Protein AF-A0A0N8KGE3-F1 (afdb_monomer)

Secondary structure (DSSP, 8-state):
---PPPPP----HHHHHHHHHHHHHHHHSTTTS--TTS-HHHHHHHHHHHHHHHHS-S-PPTTHHHHHHHHHHHTTPPPPPHHHHHHHHHHHHH-GGGGTTSTT--HHHHHHHHHHH--

Radius of gyration: 15.39 Å; Cα contacts (8 Å, |Δi|>4): 150; chains: 1; bounding box: 36×30×54 Å

Solvent-accessible surface area (backbone atoms only — not comparable to full-atom values): 6738 Å² total; per-residue (Å²): 133,86,84,70,78,81,74,84,79,84,76,59,62,70,38,33,52,53,13,42,52,50,46,51,59,27,47,71,38,76,80,25,35,50,49,50,92,46,58,30,66,42,42,43,51,29,39,52,51,30,39,26,71,75,67,75,43,89,83,69,47,62,46,34,67,58,33,51,35,50,50,16,50,75,52,66,13,61,53,52,52,70,69,55,46,54,48,48,54,51,42,49,61,78,45,26,71,78,51,66,83,44,75,77,57,61,59,67,60,32,53,49,47,48,60,65,64,73,111

pLDDT: mean 91.12, std 10.96, range [48.97, 98.38]

Mean predicted aligned error: 5.34 Å

Sequence (119 aa):
MTDLPRLPRHTFHASQAAADALVAEVVEDARFAPLPDLKPANNAVRLIVGMWYVSGTMAFPRGWVMAVMLACRAAGARHPSATCLRWYRSKLRDSPAYFAGMRGLDRELLAQIEQDVSV

Nearest PDB structures (foldseek):
  5b41-assembly1_A  TM=2.402E-01  e=2.819E+00  Rattus norvegicus
  3a2h-assembly1_A  TM=1.966E-01  e=2.680E+00  Rattus norvegicus
  3az1-assembly1_A  TM=2.409E-01  e=7.397E+00  Homo sapiens

Structure (mmCIF, N/CA/C/O backbone):
data_AF-A0A0N8KGE3-F1
#
_entry.id   AF-A0A0N8KGE3-F1
#
loop_
_atom_site.group_PDB
_atom_site.id
_atom_site.type_symbol
_atom_site.label_atom_id
_atom_site.label_alt_id
_atom_site.label_comp_id
_ato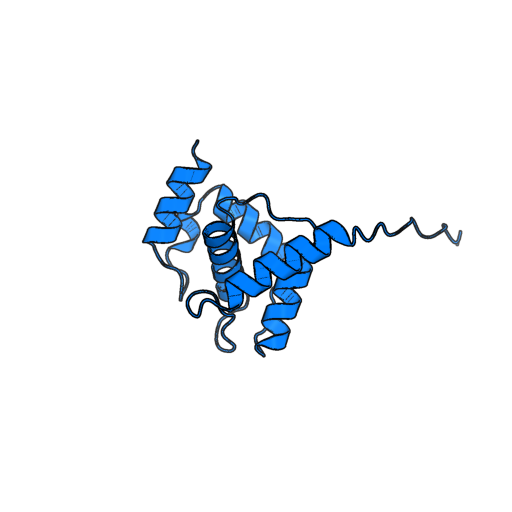m_site.label_asym_id
_atom_site.label_entity_id
_atom_site.label_seq_id
_atom_site.pdbx_PDB_ins_code
_atom_site.Cartn_x
_atom_site.Cartn_y
_atom_site.Cartn_z
_atom_site.occupancy
_atom_site.B_iso_or_equiv
_atom_site.auth_seq_id
_atom_site.auth_comp_id
_atom_site.auth_asym_id
_atom_site.auth_atom_id
_atom_site.pdbx_PDB_model_num
ATOM 1 N N . MET A 1 1 ? -3.003 18.739 -39.808 1.00 48.97 1 MET A N 1
ATOM 2 C CA . MET A 1 1 ? -2.701 18.113 -38.504 1.00 48.97 1 MET A CA 1
ATOM 3 C C . MET A 1 1 ? -1.869 16.882 -38.779 1.00 48.97 1 MET A C 1
ATOM 5 O O . MET A 1 1 ? -2.376 15.954 -39.389 1.00 48.97 1 MET A O 1
ATOM 9 N N . THR A 1 2 ? -0.582 16.931 -38.455 1.00 56.97 2 THR A N 1
ATOM 10 C CA . THR A 1 2 ? 0.362 15.840 -38.709 1.00 56.97 2 THR A CA 1
ATOM 11 C C . THR A 1 2 ? 0.060 14.704 -37.738 1.00 56.97 2 THR A C 1
ATOM 13 O O . THR A 1 2 ? 0.148 14.892 -36.526 1.00 56.97 2 THR A O 1
ATOM 16 N N . ASP A 1 3 ? -0.356 13.560 -38.273 1.00 68.75 3 ASP A N 1
ATOM 17 C CA . ASP A 1 3 ? -0.646 12.350 -37.509 1.00 68.75 3 ASP A CA 1
ATOM 18 C C . ASP A 1 3 ? 0.690 11.755 -37.048 1.00 68.75 3 ASP A C 1
ATOM 20 O O . ASP A 1 3 ? 1.387 11.063 -37.792 1.00 68.75 3 ASP A O 1
ATOM 24 N N . LEU A 1 4 ? 1.136 12.163 -35.858 1.00 69.19 4 LEU A N 1
ATOM 25 C CA . LEU A 1 4 ? 2.385 11.671 -35.294 1.00 69.19 4 LEU A CA 1
ATOM 26 C C . LEU A 1 4 ? 2.221 10.179 -34.971 1.00 69.19 4 LEU A C 1
ATOM 28 O O . LEU A 1 4 ? 1.257 9.808 -34.292 1.00 69.19 4 LEU A O 1
ATOM 32 N N . PRO A 1 5 ? 3.160 9.317 -35.402 1.00 72.00 5 PRO A N 1
ATOM 33 C CA . PRO A 1 5 ? 3.088 7.897 -35.101 1.00 72.00 5 PRO A CA 1
ATOM 34 C C . PRO A 1 5 ? 3.051 7.695 -33.583 1.00 72.00 5 PRO A C 1
ATOM 36 O O . PRO A 1 5 ? 3.856 8.260 -32.837 1.00 72.00 5 PRO A O 1
ATOM 39 N N . ARG A 1 6 ? 2.086 6.895 -33.113 1.00 65.88 6 ARG A N 1
ATOM 40 C CA . ARG A 1 6 ? 1.953 6.577 -31.687 1.00 65.88 6 ARG A CA 1
ATOM 41 C C . ARG A 1 6 ? 3.243 5.930 -31.194 1.00 65.88 6 ARG A C 1
ATOM 43 O O . ARG A 1 6 ? 3.665 4.906 -31.725 1.00 65.88 6 ARG A O 1
ATOM 50 N N . LEU A 1 7 ? 3.832 6.513 -30.151 1.00 66.62 7 LEU A N 1
ATOM 51 C CA . LEU A 1 7 ? 5.013 5.948 -29.508 1.00 66.62 7 LEU A CA 1
ATOM 52 C C . LEU A 1 7 ? 4.725 4.511 -29.032 1.00 66.62 7 LEU A C 1
ATOM 54 O O . LEU A 1 7 ? 3.625 4.251 -28.522 1.00 66.62 7 LEU A O 1
ATOM 58 N N . PRO A 1 8 ? 5.696 3.588 -29.152 1.00 63.84 8 PRO A N 1
ATOM 59 C CA . PRO A 1 8 ? 5.556 2.229 -28.650 1.00 63.84 8 PRO A CA 1
ATOM 60 C C . PRO A 1 8 ? 5.161 2.232 -27.170 1.00 63.84 8 PRO A C 1
ATOM 62 O O . PRO A 1 8 ? 5.842 2.806 -26.316 1.00 63.84 8 PRO A O 1
ATOM 65 N N . ARG A 1 9 ? 4.050 1.571 -26.837 1.00 60.47 9 ARG A N 1
ATOM 66 C CA . ARG A 1 9 ? 3.699 1.294 -25.442 1.00 60.47 9 ARG A CA 1
ATOM 67 C C . ARG A 1 9 ? 4.461 0.053 -25.003 1.00 60.47 9 ARG A C 1
ATOM 69 O O . ARG A 1 9 ? 4.022 -1.059 -25.259 1.00 60.47 9 ARG A O 1
ATOM 76 N N . HIS A 1 10 ? 5.586 0.238 -24.320 1.00 60.78 10 HIS A N 1
ATOM 77 C CA . HIS A 1 10 ? 6.254 -0.877 -23.654 1.00 60.78 10 HIS A CA 1
ATOM 78 C C . HIS A 1 10 ? 5.395 -1.370 -22.476 1.00 60.78 10 HIS A C 1
ATOM 80 O O . HIS A 1 10 ? 5.395 -0.775 -21.391 1.00 60.78 10 HIS A O 1
ATOM 86 N N . THR A 1 11 ? 4.642 -2.448 -22.698 1.00 59.56 11 THR A N 1
ATOM 87 C CA . THR A 1 11 ? 4.024 -3.262 -21.648 1.00 59.56 11 THR A CA 1
ATOM 88 C C . THR A 1 11 ? 5.057 -4.270 -21.159 1.00 59.56 11 THR A C 1
ATOM 90 O O . THR A 1 11 ? 5.323 -5.283 -21.796 1.00 59.56 11 THR A O 1
ATOM 93 N N . PHE A 1 12 ? 5.699 -3.975 -20.030 1.00 72.75 12 PHE A N 1
ATOM 94 C CA . PHE A 1 12 ? 6.643 -4.898 -19.404 1.00 72.75 12 PHE A CA 1
ATOM 95 C C . PHE A 1 12 ? 5.855 -5.974 -18.646 1.00 72.75 12 PHE A C 1
ATOM 97 O O . PHE A 1 12 ? 5.554 -5.816 -17.467 1.00 72.75 12 PHE A O 1
ATOM 104 N N . HIS A 1 13 ? 5.485 -7.053 -19.341 1.00 77.12 13 HIS A N 1
ATOM 105 C CA . HIS A 1 13 ? 4.652 -8.130 -18.788 1.00 77.12 13 HIS A CA 1
ATOM 106 C C . HIS A 1 13 ? 5.220 -8.718 -17.488 1.00 77.12 13 HIS A C 1
ATOM 108 O O . HIS A 1 13 ? 4.475 -8.917 -16.534 1.00 77.12 13 HIS A O 1
ATOM 114 N N . ALA A 1 14 ? 6.542 -8.905 -17.411 1.00 79.81 14 ALA A N 1
ATOM 115 C CA . ALA A 1 14 ? 7.199 -9.421 -16.211 1.00 79.81 14 ALA A CA 1
ATOM 116 C C . ALA A 1 14 ? 7.048 -8.487 -14.995 1.00 79.81 14 ALA A C 1
ATOM 118 O O . ALA A 1 14 ? 6.759 -8.949 -13.894 1.00 79.81 14 ALA A O 1
ATOM 119 N N . SER A 1 15 ? 7.187 -7.166 -15.179 1.00 88.31 15 SER A N 1
ATOM 120 C CA . SER A 1 15 ? 7.034 -6.225 -14.062 1.00 88.31 15 SER A CA 1
ATOM 121 C C . SER A 1 15 ? 5.580 -6.109 -13.609 1.00 88.31 15 SER A C 1
ATOM 123 O O . SER A 1 15 ? 5.329 -5.902 -12.425 1.00 88.31 15 SER A O 1
ATOM 125 N N . GLN A 1 16 ? 4.628 -6.264 -14.537 1.00 92.12 16 GLN A N 1
ATOM 126 C CA . GLN A 1 16 ? 3.208 -6.291 -14.203 1.00 92.12 16 GLN A CA 1
ATOM 127 C C . GLN A 1 16 ? 2.857 -7.539 -13.386 1.00 92.12 16 GLN A C 1
ATOM 129 O O . GLN A 1 16 ? 2.213 -7.395 -12.358 1.00 92.12 16 GLN A O 1
ATOM 134 N N . ALA A 1 17 ? 3.355 -8.722 -13.762 1.00 93.19 17 ALA A N 1
ATOM 135 C CA . ALA A 1 17 ? 3.130 -9.948 -12.993 1.00 93.19 17 ALA A CA 1
ATOM 136 C C . ALA A 1 17 ? 3.656 -9.837 -11.551 1.00 93.19 17 ALA A C 1
ATOM 138 O O . ALA A 1 17 ? 2.963 -10.215 -10.613 1.00 93.19 17 ALA A O 1
ATOM 139 N N . ALA A 1 18 ? 4.842 -9.246 -11.358 1.00 95.69 18 ALA A N 1
ATOM 140 C CA . ALA A 1 18 ? 5.378 -8.980 -10.022 1.00 95.69 18 ALA A CA 1
ATOM 141 C C . ALA A 1 18 ? 4.510 -7.988 -9.226 1.00 95.69 18 ALA A C 1
ATOM 143 O O . ALA A 1 18 ? 4.326 -8.143 -8.022 1.00 95.69 18 ALA A O 1
ATOM 144 N N . ALA A 1 19 ? 3.966 -6.966 -9.892 1.00 96.69 19 ALA A N 1
ATOM 145 C CA . ALA A 1 19 ? 3.057 -6.014 -9.267 1.00 96.69 19 ALA A CA 1
ATOM 146 C C . ALA A 1 19 ? 1.719 -6.644 -8.868 1.00 96.69 19 ALA A C 1
ATOM 148 O O . ALA A 1 19 ? 1.213 -6.348 -7.788 1.00 96.69 19 ALA A O 1
ATOM 149 N N . ASP A 1 20 ? 1.168 -7.500 -9.723 1.00 97.06 20 ASP A N 1
ATOM 150 C CA . ASP A 1 20 ? -0.084 -8.203 -9.465 1.00 97.06 20 ASP A CA 1
ATOM 151 C C . ASP A 1 20 ? 0.090 -9.200 -8.313 1.00 97.06 20 ASP A C 1
ATOM 153 O O . ASP A 1 20 ? -0.743 -9.218 -7.413 1.00 97.06 20 ASP A O 1
ATOM 157 N N . ALA A 1 21 ? 1.201 -9.949 -8.285 1.00 97.75 21 ALA A N 1
ATOM 15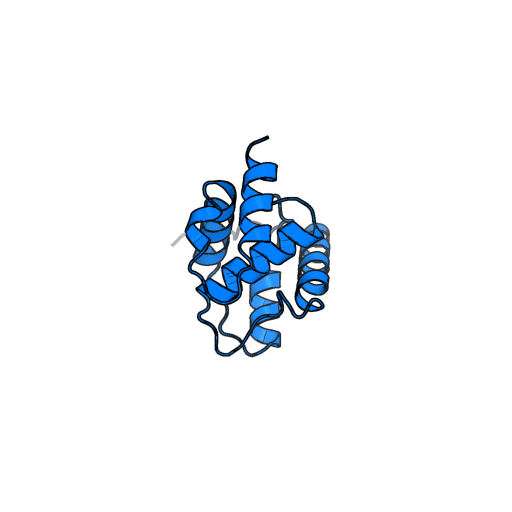8 C CA . ALA A 1 21 ? 1.527 -10.876 -7.200 1.00 97.75 21 ALA A CA 1
ATOM 159 C C . ALA A 1 21 ? 1.668 -10.159 -5.849 1.00 97.75 21 ALA A C 1
ATOM 161 O O . ALA A 1 21 ? 1.039 -10.559 -4.875 1.00 97.75 21 ALA A O 1
ATOM 162 N N . LEU A 1 22 ? 2.418 -9.049 -5.811 1.00 98.38 22 LEU A N 1
ATOM 163 C CA . LEU A 1 22 ? 2.566 -8.243 -4.598 1.00 98.38 22 LEU A CA 1
ATOM 164 C C . LEU A 1 22 ? 1.212 -7.735 -4.090 1.00 98.38 22 LEU A C 1
ATOM 166 O O . LEU A 1 22 ? 0.921 -7.823 -2.904 1.00 98.38 22 LEU A O 1
ATOM 170 N N . VAL A 1 23 ? 0.370 -7.186 -4.971 1.00 98.25 23 VAL A N 1
ATOM 171 C CA . VAL A 1 23 ? -0.941 -6.675 -4.549 1.00 98.25 23 VAL A CA 1
ATOM 172 C C . VAL A 1 23 ? -1.881 -7.808 -4.138 1.00 98.25 23 VAL A C 1
ATOM 174 O O . VAL A 1 23 ? -2.652 -7.607 -3.205 1.00 98.25 23 VAL A O 1
ATOM 177 N N . ALA A 1 24 ? -1.817 -8.974 -4.786 1.00 98.12 24 ALA A N 1
ATOM 178 C CA . ALA A 1 24 ? -2.605 -10.144 -4.409 1.00 98.12 24 ALA A CA 1
ATOM 179 C C . ALA A 1 24 ? -2.301 -10.581 -2.968 1.00 98.12 24 ALA A C 1
ATOM 181 O O . ALA A 1 24 ? -3.222 -10.657 -2.160 1.00 98.12 24 ALA A O 1
ATOM 182 N N . GLU A 1 25 ? -1.023 -10.742 -2.620 1.00 98.31 25 GLU A N 1
ATOM 183 C CA . GLU A 1 25 ? -0.600 -11.097 -1.259 1.00 98.31 25 GLU A CA 1
ATOM 184 C C . GLU A 1 25 ? -1.059 -10.053 -0.226 1.00 98.31 25 GLU A C 1
ATOM 186 O O . GLU A 1 25 ? -1.577 -10.388 0.837 1.00 98.31 25 GLU A O 1
ATOM 191 N N . VAL A 1 26 ? -0.967 -8.763 -0.566 1.00 98.06 26 VAL A N 1
ATOM 192 C CA . VAL A 1 26 ? -1.431 -7.679 0.315 1.00 98.06 26 VAL A CA 1
ATOM 193 C C . VAL A 1 26 ? -2.929 -7.755 0.591 1.00 98.06 26 VAL A C 1
ATOM 195 O O . VAL A 1 26 ? -3.348 -7.491 1.716 1.00 98.06 26 VAL A O 1
ATOM 198 N N . VAL A 1 27 ? -3.758 -8.053 -0.413 1.00 97.44 27 VAL A N 1
ATOM 199 C CA . VAL A 1 27 ? -5.217 -8.067 -0.221 1.00 97.44 27 VAL A CA 1
ATOM 200 C C . VAL A 1 27 ? -5.742 -9.354 0.407 1.00 97.44 27 VAL A C 1
ATOM 202 O O . VAL A 1 27 ? -6.873 -9.346 0.893 1.00 97.44 27 VAL A O 1
ATOM 205 N N . GLU A 1 28 ? -4.943 -10.423 0.433 1.00 97.31 28 GLU A N 1
ATOM 206 C CA . GLU A 1 28 ? -5.226 -11.627 1.226 1.00 97.31 28 GLU A CA 1
ATOM 207 C C . GLU A 1 28 ? -5.138 -11.346 2.734 1.00 97.31 28 GLU A C 1
ATOM 209 O O . GLU A 1 28 ? -5.864 -11.949 3.526 1.00 97.31 28 GLU A O 1
ATOM 214 N N . ASP A 1 29 ? -4.326 -10.367 3.141 1.00 96.00 29 ASP A N 1
ATOM 215 C CA . ASP A 1 29 ? -4.310 -9.873 4.511 1.00 96.00 29 ASP A CA 1
ATOM 216 C C . ASP A 1 29 ? -5.486 -8.914 4.774 1.00 96.00 29 ASP A C 1
ATOM 218 O O . ASP A 1 29 ? -5.556 -7.781 4.276 1.00 96.00 29 ASP A O 1
ATOM 222 N N . ALA A 1 30 ? -6.408 -9.345 5.639 1.00 93.62 30 ALA A N 1
ATOM 223 C CA . ALA A 1 30 ? -7.590 -8.578 6.026 1.00 93.62 30 ALA A CA 1
ATOM 224 C C . ALA A 1 30 ? -7.265 -7.178 6.593 1.00 93.62 30 ALA A C 1
ATOM 226 O O . ALA A 1 30 ? -8.099 -6.270 6.504 1.00 93.62 30 ALA A O 1
ATOM 227 N N . ARG A 1 31 ? -6.056 -6.960 7.135 1.00 93.56 31 ARG A N 1
ATOM 228 C CA . ARG A 1 31 ? -5.594 -5.643 7.606 1.00 93.56 31 ARG A CA 1
ATOM 229 C C . ARG A 1 31 ? -5.498 -4.628 6.471 1.00 93.56 31 ARG A C 1
ATOM 231 O O . ARG A 1 31 ? -5.771 -3.444 6.697 1.00 93.56 31 ARG A O 1
ATOM 238 N N . PHE A 1 32 ? -5.164 -5.069 5.259 1.00 96.62 32 PHE A N 1
ATOM 239 C CA . PHE A 1 32 ? -4.886 -4.201 4.111 1.00 96.62 32 PHE A CA 1
ATOM 240 C C . PHE A 1 32 ? -5.907 -4.323 2.980 1.00 96.62 32 PHE A C 1
ATOM 242 O O . PHE A 1 32 ? -5.970 -3.420 2.142 1.00 96.62 32 PHE A O 1
ATOM 249 N N . ALA A 1 33 ? -6.756 -5.356 2.998 1.00 95.94 33 ALA A N 1
ATOM 250 C CA . ALA A 1 33 ? -7.854 -5.521 2.052 1.00 95.94 33 ALA A CA 1
ATOM 251 C C . ALA A 1 33 ? -8.644 -4.201 1.851 1.00 95.94 33 ALA A C 1
ATOM 253 O O . ALA A 1 33 ? -8.981 -3.515 2.837 1.00 95.94 33 ALA A O 1
ATOM 254 N N . PRO A 1 34 ? -8.934 -3.793 0.596 1.00 96.38 34 PRO A N 1
ATOM 255 C CA . PRO A 1 34 ? -9.668 -2.563 0.327 1.00 96.38 34 PRO A CA 1
ATOM 256 C C . PRO A 1 34 ? -11.065 -2.621 0.947 1.00 96.38 34 PRO A C 1
ATOM 258 O O . PRO A 1 34 ? -11.791 -3.593 0.770 1.00 96.38 34 PRO A O 1
ATOM 261 N N . LEU A 1 35 ? -11.461 -1.558 1.647 1.00 95.75 35 LEU A N 1
ATOM 262 C CA . LEU A 1 35 ? -12.767 -1.491 2.304 1.00 95.75 35 LEU A CA 1
ATOM 263 C C . LEU A 1 35 ? -13.715 -0.568 1.520 1.00 95.75 35 LEU A C 1
ATOM 265 O O . LEU A 1 35 ? -13.347 0.594 1.300 1.00 95.75 35 LEU A O 1
ATOM 269 N N . PRO A 1 36 ? -14.919 -1.027 1.120 1.00 95.00 36 PRO A N 1
ATOM 270 C CA . PRO A 1 36 ? -15.858 -0.237 0.314 1.00 95.00 36 PRO A CA 1
ATOM 271 C C . PRO A 1 36 ? -16.274 1.093 0.942 1.00 95.00 36 PRO A C 1
ATOM 273 O O . PRO A 1 36 ? -16.369 2.107 0.249 1.00 95.00 36 PRO A O 1
ATOM 276 N N . ASP A 1 37 ? -16.441 1.103 2.264 1.00 94.75 37 ASP A N 1
ATOM 277 C CA . ASP A 1 37 ? -16.951 2.258 3.010 1.00 94.75 37 ASP A CA 1
ATOM 278 C C . ASP A 1 37 ? -15.866 3.285 3.366 1.00 94.75 37 ASP A C 1
ATOM 280 O O . ASP A 1 37 ? -16.138 4.320 3.983 1.00 94.75 37 ASP A O 1
ATOM 284 N N . LEU A 1 38 ? -14.607 3.020 3.000 1.00 93.94 38 LEU A N 1
ATOM 285 C CA . LEU A 1 38 ? -13.512 3.951 3.232 1.00 93.94 38 LEU A CA 1
ATOM 286 C C . LEU A 1 38 ? -13.325 4.925 2.070 1.00 93.94 38 LEU A C 1
ATOM 288 O O . LEU A 1 38 ? -13.509 4.617 0.892 1.00 93.94 38 LEU A O 1
ATOM 292 N N . LYS A 1 39 ? -12.865 6.132 2.418 1.00 95.00 39 LYS A N 1
ATOM 293 C CA . LYS A 1 39 ? -12.412 7.107 1.424 1.00 95.00 39 LYS A CA 1
ATOM 294 C C . LYS A 1 39 ? -11.270 6.493 0.594 1.00 95.00 39 LYS A C 1
ATOM 296 O O . LYS A 1 39 ? -10.397 5.849 1.181 1.00 95.00 39 LYS A O 1
ATOM 301 N N . PRO A 1 40 ? -11.187 6.773 -0.723 1.00 95.25 40 PRO A N 1
ATOM 302 C CA . PRO A 1 40 ? -10.120 6.253 -1.584 1.00 95.25 40 PRO A CA 1
ATOM 303 C C . PRO A 1 40 ? -8.711 6.521 -1.050 1.00 95.25 40 PRO A C 1
ATOM 305 O O . PRO A 1 40 ? -7.833 5.679 -1.185 1.00 95.25 40 PRO A O 1
ATOM 308 N N . ALA A 1 41 ? -8.514 7.673 -0.401 1.00 94.62 41 ALA A N 1
ATOM 309 C CA . ALA A 1 41 ? -7.264 8.039 0.255 1.00 94.62 41 ALA A CA 1
ATOM 310 C C . ALA A 1 41 ? -6.844 7.052 1.354 1.00 94.62 41 ALA A C 1
ATOM 312 O O . ALA A 1 41 ? -5.683 6.670 1.418 1.00 94.62 41 ALA A O 1
ATOM 313 N N . ASN A 1 42 ? -7.784 6.592 2.183 1.00 95.69 42 ASN A N 1
ATOM 314 C CA . ASN A 1 42 ? -7.469 5.653 3.257 1.00 95.69 42 ASN A CA 1
ATOM 315 C C . ASN A 1 42 ? -7.091 4.287 2.675 1.00 95.69 42 ASN A C 1
ATOM 317 O O . ASN A 1 42 ? -6.099 3.704 3.094 1.00 95.69 42 ASN A O 1
ATOM 321 N N . ASN A 1 43 ? -7.834 3.798 1.674 1.00 96.31 43 ASN A N 1
ATOM 322 C CA . ASN A 1 43 ? -7.471 2.555 0.983 1.00 96.31 43 ASN A CA 1
ATOM 323 C C . ASN A 1 43 ? -6.123 2.677 0.263 1.00 96.31 43 ASN A C 1
ATOM 325 O O . ASN A 1 43 ? -5.339 1.738 0.302 1.00 96.31 43 ASN A O 1
ATOM 329 N N . ALA A 1 44 ? -5.821 3.834 -0.336 1.00 97.12 44 ALA A N 1
ATOM 330 C CA . ALA A 1 44 ? -4.528 4.080 -0.965 1.00 97.12 44 ALA A CA 1
ATOM 331 C C . ALA A 1 44 ? -3.377 3.882 0.028 1.00 97.12 44 ALA A C 1
ATOM 333 O O . ALA A 1 44 ? -2.468 3.105 -0.239 1.00 97.12 44 ALA A O 1
ATOM 334 N N . VAL A 1 45 ? -3.430 4.559 1.176 1.00 97.25 45 VAL A N 1
ATOM 335 C CA . VAL A 1 45 ? -2.349 4.505 2.168 1.00 97.25 45 VAL A CA 1
ATOM 336 C C . VAL A 1 45 ? -2.278 3.123 2.822 1.00 97.25 45 VAL A C 1
ATOM 338 O O . VAL A 1 45 ? -1.184 2.584 2.939 1.00 97.25 45 VAL A O 1
ATOM 341 N N . ARG A 1 46 ? -3.419 2.492 3.145 1.00 97.06 46 ARG A N 1
ATOM 342 C CA . ARG A 1 46 ? -3.468 1.117 3.685 1.00 97.06 46 ARG A CA 1
ATOM 343 C C . ARG A 1 46 ? -2.809 0.102 2.757 1.00 97.06 46 ARG A C 1
ATOM 345 O O . ARG A 1 46 ? -1.993 -0.687 3.213 1.00 97.06 46 ARG A O 1
ATOM 352 N N . LEU A 1 47 ? -3.120 0.150 1.463 1.00 97.62 47 LEU A N 1
ATOM 353 C CA . LEU A 1 47 ? -2.540 -0.769 0.484 1.00 97.62 47 LEU A CA 1
ATOM 354 C C . LEU A 1 47 ? -1.049 -0.502 0.270 1.00 97.62 47 LEU A C 1
ATOM 356 O O . LEU A 1 47 ? -0.285 -1.447 0.155 1.00 97.62 47 LEU A O 1
ATOM 360 N N . ILE A 1 48 ? -0.613 0.761 0.260 1.00 98.12 48 ILE A N 1
ATOM 361 C CA . ILE A 1 48 ? 0.813 1.098 0.133 1.00 98.12 48 ILE A CA 1
ATOM 362 C C . ILE A 1 48 ? 1.604 0.608 1.356 1.00 98.12 48 ILE A C 1
ATOM 364 O O . ILE A 1 48 ? 2.681 0.042 1.188 1.00 98.12 48 ILE A O 1
ATOM 368 N N . VAL A 1 49 ? 1.069 0.787 2.568 1.00 97.75 49 VAL A N 1
ATOM 369 C CA . VAL A 1 49 ? 1.668 0.244 3.798 1.00 97.75 49 VAL A CA 1
ATOM 370 C C . VAL A 1 49 ? 1.699 -1.280 3.749 1.00 97.75 49 VAL A C 1
ATOM 372 O O . VAL A 1 49 ? 2.739 -1.858 4.033 1.00 97.75 49 VAL A O 1
ATOM 375 N N . GLY A 1 50 ? 0.614 -1.930 3.320 1.00 97.75 50 GLY A N 1
ATOM 376 C CA . GLY A 1 50 ? 0.583 -3.382 3.143 1.00 97.75 50 GLY A CA 1
ATOM 377 C C . GLY A 1 50 ? 1.627 -3.875 2.138 1.00 97.75 50 GLY A C 1
ATOM 378 O O . GLY A 1 50 ? 2.344 -4.831 2.404 1.00 97.75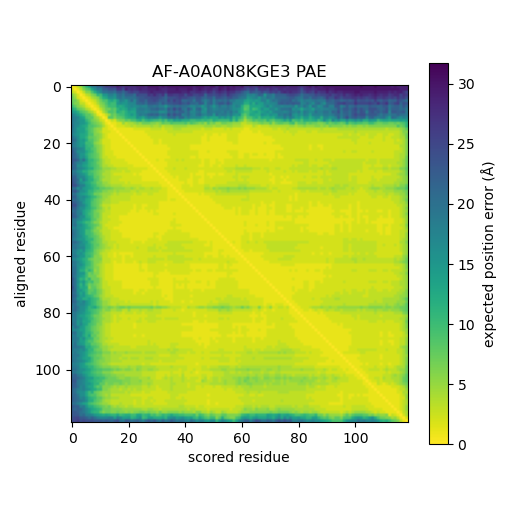 50 GLY A O 1
ATOM 379 N N . MET A 1 51 ? 1.788 -3.181 1.010 1.00 98.31 51 MET A N 1
ATOM 380 C CA . MET A 1 51 ? 2.813 -3.511 0.018 1.00 98.31 51 MET A CA 1
ATOM 381 C C . MET A 1 51 ? 4.230 -3.372 0.571 1.00 98.31 51 MET A C 1
ATOM 383 O O . MET A 1 51 ? 5.077 -4.214 0.280 1.00 98.31 51 MET A O 1
ATOM 387 N N . TRP A 1 52 ? 4.509 -2.329 1.353 1.00 97.69 52 TRP A N 1
ATOM 388 C CA . TRP A 1 52 ? 5.782 -2.221 2.063 1.00 97.69 52 TRP A CA 1
ATOM 389 C C . TRP A 1 52 ? 5.937 -3.339 3.097 1.00 97.69 52 TRP A C 1
ATOM 391 O O . TRP A 1 52 ? 7.000 -3.936 3.161 1.00 97.69 52 TRP A O 1
ATOM 401 N N . TYR A 1 53 ? 4.882 -3.679 3.837 1.00 97.00 53 TYR A N 1
ATOM 402 C CA . TYR A 1 53 ? 4.916 -4.730 4.854 1.00 97.00 53 TYR A CA 1
ATOM 403 C C . TYR A 1 53 ? 5.264 -6.100 4.253 1.00 97.00 53 TYR A C 1
ATOM 405 O O . TYR A 1 53 ? 6.068 -6.833 4.818 1.00 97.00 53 TYR A O 1
ATOM 413 N N . VAL A 1 54 ? 4.708 -6.414 3.081 1.00 97.06 54 VAL A N 1
ATOM 414 C CA . VAL A 1 54 ? 5.000 -7.649 2.339 1.00 97.06 54 VAL A CA 1
ATOM 415 C C . VAL A 1 54 ? 6.388 -7.615 1.693 1.00 97.06 54 VAL A C 1
ATOM 417 O O . VAL A 1 54 ? 7.138 -8.582 1.770 1.00 97.06 54 VAL A O 1
ATOM 420 N N . SER A 1 55 ? 6.753 -6.511 1.031 1.00 96.25 55 SER A N 1
ATOM 421 C CA . SER A 1 55 ? 7.979 -6.466 0.214 1.00 96.25 55 SER A CA 1
ATOM 422 C C . SER A 1 55 ? 9.226 -5.948 0.936 1.00 96.25 55 SER A C 1
ATOM 424 O O . SER A 1 55 ? 10.322 -6.028 0.384 1.00 96.25 55 SER A O 1
ATOM 426 N N . GLY A 1 56 ? 9.075 -5.358 2.121 1.00 95.00 56 GLY A N 1
ATOM 427 C CA . GLY A 1 56 ? 10.137 -4.671 2.859 1.00 95.00 56 GLY A CA 1
ATOM 428 C C . GLY A 1 56 ? 10.646 -3.385 2.193 1.00 95.00 56 GLY A C 1
ATOM 429 O O . GLY A 1 56 ? 11.674 -2.850 2.596 1.00 95.00 56 GLY A O 1
ATOM 430 N N . THR A 1 57 ? 9.992 -2.876 1.140 1.00 94.75 57 THR A N 1
ATOM 431 C CA . THR A 1 57 ? 10.484 -1.704 0.398 1.00 94.75 57 THR A CA 1
ATOM 432 C C . THR A 1 57 ? 9.373 -0.837 -0.183 1.00 94.75 57 THR A C 1
ATOM 434 O O . THR A 1 57 ? 8.315 -1.320 -0.561 1.00 94.75 57 THR A O 1
ATOM 437 N N . MET A 1 58 ? 9.634 0.467 -0.332 1.00 94.94 58 MET A N 1
ATOM 438 C CA . MET A 1 58 ? 8.776 1.401 -1.083 1.00 94.94 58 MET A CA 1
ATOM 439 C C . MET A 1 58 ? 9.098 1.428 -2.595 1.00 94.94 58 MET A C 1
ATOM 441 O O . MET A 1 58 ? 8.455 2.149 -3.372 1.00 94.94 58 MET A O 1
ATOM 445 N N . ALA A 1 59 ? 10.098 0.659 -3.044 1.00 94.38 59 ALA A N 1
ATOM 446 C CA . ALA A 1 59 ? 10.515 0.544 -4.442 1.00 94.38 59 ALA A CA 1
ATOM 447 C C . ALA A 1 59 ? 9.640 -0.448 -5.234 1.00 94.38 59 A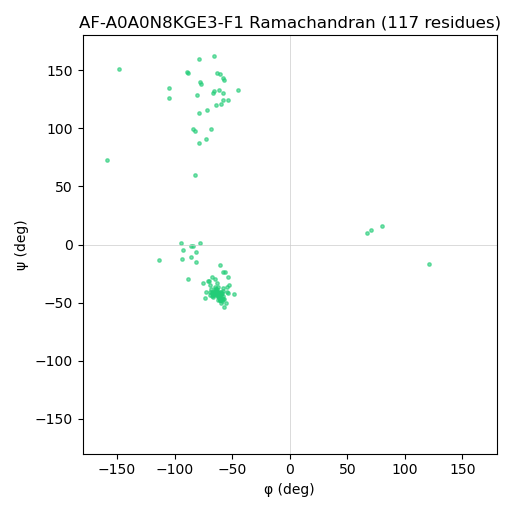LA A C 1
ATOM 449 O O . ALA A 1 59 ? 10.113 -1.440 -5.781 1.00 94.38 59 ALA A O 1
ATOM 450 N N . PHE A 1 60 ? 8.338 -0.172 -5.304 1.00 95.75 60 PHE A N 1
ATOM 451 C CA . PHE A 1 60 ? 7.371 -1.095 -5.901 1.00 95.75 60 PHE A CA 1
ATOM 452 C C . PHE A 1 60 ? 7.587 -1.357 -7.402 1.00 95.75 60 PHE A C 1
ATOM 454 O O . PHE A 1 60 ? 7.937 -0.431 -8.149 1.00 95.75 60 PHE A O 1
ATOM 461 N N . PRO A 1 61 ? 7.268 -2.576 -7.880 1.00 95.81 61 PRO A N 1
ATOM 462 C CA . PRO A 1 61 ? 7.395 -2.954 -9.283 1.00 95.81 61 PRO A CA 1
ATOM 463 C C . PRO A 1 61 ? 6.531 -2.088 -10.205 1.00 95.81 61 PRO A C 1
ATOM 465 O O . PRO A 1 61 ? 5.421 -1.653 -9.876 1.00 95.81 61 PRO A O 1
ATOM 468 N N . ARG A 1 62 ? 7.024 -1.847 -11.423 1.00 92.88 62 ARG A N 1
ATOM 469 C CA . ARG A 1 62 ? 6.269 -1.124 -12.453 1.00 92.88 62 ARG A CA 1
ATOM 470 C C . ARG A 1 62 ? 4.968 -1.868 -12.766 1.00 92.88 62 ARG A C 1
ATOM 472 O O . ARG A 1 62 ? 5.006 -2.987 -13.254 1.00 92.88 62 ARG A O 1
ATOM 479 N N . GLY A 1 63 ? 3.839 -1.187 -12.577 1.00 93.62 63 GLY A N 1
ATOM 480 C CA . GLY A 1 63 ? 2.501 -1.763 -12.764 1.00 93.62 63 GLY A CA 1
ATOM 481 C C . GLY A 1 63 ? 1.639 -1.714 -11.504 1.00 93.62 63 GLY A C 1
ATOM 482 O O . GLY A 1 63 ? 0.415 -1.753 -11.608 1.00 93.62 63 GLY A O 1
ATOM 483 N N . TRP A 1 64 ? 2.255 -1.501 -10.332 1.00 97.31 64 TRP A N 1
ATOM 484 C CA . TRP A 1 64 ? 1.578 -1.536 -9.029 1.00 97.31 64 TRP A CA 1
ATOM 485 C C . TRP A 1 64 ? 0.358 -0.617 -8.915 1.00 97.31 64 TRP A C 1
ATOM 487 O O . TRP A 1 64 ? -0.645 -0.989 -8.323 1.00 97.31 64 TRP A O 1
ATOM 497 N N . VAL A 1 65 ? 0.404 0.571 -9.529 1.00 97.31 65 VAL A N 1
ATOM 498 C CA . VAL A 1 65 ? -0.730 1.510 -9.524 1.00 97.31 65 VAL A CA 1
ATOM 499 C C . VAL A 1 65 ? -1.966 0.874 -10.154 1.00 97.31 65 VAL A C 1
ATOM 501 O O . VAL A 1 65 ? -3.062 0.998 -9.615 1.00 97.31 65 VAL A O 1
ATOM 504 N N . MET A 1 66 ? -1.788 0.196 -11.292 1.00 95.56 66 MET A N 1
ATOM 505 C CA . MET A 1 66 ? -2.888 -0.483 -11.970 1.00 95.56 66 MET A CA 1
ATOM 506 C C . MET A 1 66 ? -3.390 -1.653 -11.126 1.00 95.56 66 MET A C 1
ATOM 508 O O . MET A 1 66 ? -4.595 -1.767 -10.927 1.00 95.56 66 MET A O 1
ATOM 512 N N . ALA A 1 67 ? -2.477 -2.455 -10.573 1.00 97.06 67 ALA A N 1
ATOM 513 C CA . ALA A 1 67 ? -2.819 -3.586 -9.713 1.00 97.06 67 ALA A CA 1
ATOM 514 C C . ALA A 1 67 ? -3.666 -3.145 -8.503 1.00 97.06 67 ALA A C 1
ATOM 516 O O . ALA A 1 67 ? -4.739 -3.691 -8.265 1.00 97.06 67 ALA A O 1
ATOM 517 N N . VAL A 1 68 ? -3.269 -2.068 -7.814 1.00 98.12 68 VAL A N 1
ATOM 518 C CA . VAL A 1 68 ? -4.033 -1.483 -6.697 1.00 98.12 68 VAL A CA 1
ATOM 519 C C . VAL A 1 68 ? -5.420 -1.003 -7.136 1.00 98.12 68 VAL A C 1
ATOM 521 O O . VAL A 1 68 ? -6.413 -1.245 -6.450 1.00 98.12 68 VAL A O 1
ATOM 524 N N . MET A 1 69 ? -5.523 -0.323 -8.282 1.00 97.75 69 MET A N 1
ATOM 525 C CA . MET A 1 69 ? -6.817 0.148 -8.790 1.00 97.75 69 MET A CA 1
ATOM 526 C C . MET A 1 69 ? -7.759 -1.017 -9.124 1.00 97.75 69 MET A C 1
ATOM 528 O O . MET A 1 69 ? -8.955 -0.936 -8.829 1.00 97.75 69 MET A O 1
ATOM 532 N N . LEU A 1 70 ? -7.227 -2.094 -9.708 1.00 96.75 70 LEU A N 1
ATOM 533 C CA . LEU A 1 70 ? -7.976 -3.315 -10.002 1.00 96.75 70 LEU A CA 1
ATOM 534 C C . LEU A 1 70 ? -8.409 -4.034 -8.722 1.00 96.75 70 LEU A C 1
ATOM 536 O O . LEU A 1 70 ? -9.569 -4.425 -8.631 1.00 96.75 70 LEU A O 1
ATOM 540 N N . ALA A 1 71 ? -7.538 -4.125 -7.716 1.00 97.25 71 ALA A N 1
ATOM 541 C CA . ALA A 1 71 ? -7.863 -4.722 -6.424 1.00 97.25 71 ALA A CA 1
ATOM 542 C C . ALA A 1 71 ? -8.996 -3.970 -5.703 1.00 97.25 71 ALA A C 1
ATOM 544 O O . ALA A 1 71 ? -9.965 -4.583 -5.260 1.00 97.25 71 ALA A O 1
ATOM 545 N N . CYS A 1 72 ? -8.947 -2.633 -5.668 1.00 97.38 72 CYS A N 1
ATOM 546 C CA . CYS A 1 72 ? -10.050 -1.824 -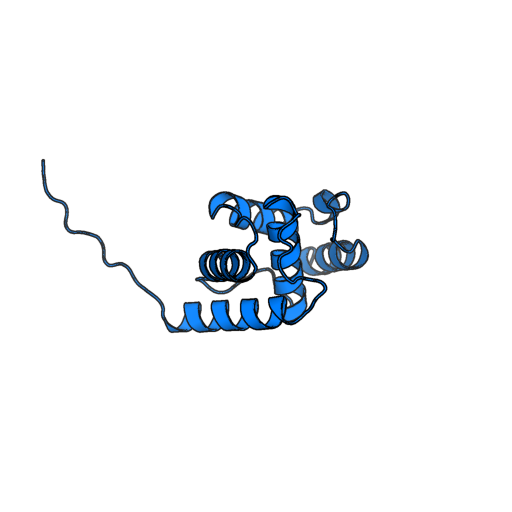5.139 1.00 97.38 72 CYS A CA 1
ATOM 547 C C . CYS A 1 72 ? -11.359 -2.087 -5.892 1.00 97.38 72 CYS A C 1
ATOM 549 O O . CYS A 1 72 ? -12.404 -2.254 -5.268 1.00 97.38 72 CYS A O 1
ATOM 551 N N . ARG A 1 73 ? -11.305 -2.152 -7.229 1.00 96.44 73 ARG A N 1
ATOM 552 C CA . ARG A 1 73 ? -12.486 -2.426 -8.055 1.00 96.44 73 ARG A CA 1
ATOM 553 C C . ARG A 1 73 ? -13.066 -3.815 -7.780 1.00 96.44 73 ARG A C 1
ATOM 555 O O . ARG A 1 73 ? -14.282 -3.932 -7.678 1.00 96.44 73 ARG A O 1
ATOM 562 N N . ALA A 1 74 ? -12.219 -4.836 -7.654 1.00 95.94 74 ALA A N 1
ATOM 563 C CA . ALA A 1 74 ? -12.631 -6.203 -7.341 1.00 95.94 74 ALA A CA 1
ATOM 564 C C . ALA A 1 74 ? -13.311 -6.296 -5.965 1.00 95.94 74 ALA A C 1
ATOM 566 O O . ALA A 1 74 ? -14.310 -6.991 -5.821 1.00 95.94 74 ALA A O 1
ATOM 567 N N . ALA A 1 75 ? -12.831 -5.523 -4.989 1.00 95.19 75 ALA A N 1
ATOM 568 C CA . ALA A 1 75 ? -13.424 -5.421 -3.658 1.00 95.19 75 ALA A CA 1
ATOM 569 C C . ALA A 1 75 ? -14.684 -4.530 -3.592 1.00 95.19 75 ALA A C 1
ATOM 571 O O . ALA A 1 75 ? -15.221 -4.317 -2.510 1.00 95.19 75 ALA A O 1
ATOM 572 N N . GLY A 1 76 ? -15.148 -3.948 -4.706 1.00 96.75 76 GLY A N 1
ATOM 573 C CA . GLY A 1 76 ? -16.271 -2.998 -4.708 1.00 96.75 76 GLY A CA 1
ATOM 574 C C . GLY A 1 76 ? -15.951 -1.638 -4.070 1.00 96.75 76 GLY A C 1
ATOM 575 O O . GLY A 1 76 ? -16.852 -0.836 -3.827 1.00 96.75 76 GLY A O 1
ATOM 576 N N . ALA A 1 77 ? -14.676 -1.347 -3.810 1.00 96.06 77 ALA A N 1
ATOM 577 C CA . ALA A 1 77 ? -14.224 -0.091 -3.234 1.00 96.06 77 ALA A CA 1
ATOM 578 C C . ALA A 1 77 ? -13.936 0.965 -4.309 1.00 96.06 77 ALA A C 1
ATOM 580 O O . ALA A 1 77 ? -13.454 0.682 -5.410 1.00 96.06 77 ALA A O 1
ATOM 581 N N . ARG A 1 78 ? -14.166 2.239 -3.968 1.00 94.69 78 ARG A N 1
ATOM 582 C CA . ARG A 1 78 ? -13.754 3.355 -4.831 1.00 94.69 78 ARG A CA 1
ATOM 583 C C . ARG A 1 78 ? -12.230 3.374 -4.945 1.00 94.69 78 ARG A C 1
ATOM 585 O O . ARG A 1 78 ? -11.531 3.546 -3.945 1.00 94.69 78 ARG A O 1
ATOM 592 N N . HIS A 1 79 ? -11.715 3.239 -6.164 1.00 90.38 79 HIS A N 1
ATOM 593 C CA . HIS A 1 79 ? -10.275 3.252 -6.382 1.00 90.38 79 HIS A CA 1
ATOM 594 C C . HIS A 1 79 ? -9.712 4.689 -6.337 1.00 90.38 79 HIS A C 1
ATOM 596 O O . HIS A 1 79 ? -10.321 5.623 -6.868 1.00 90.38 79 HIS A O 1
ATOM 602 N N . PRO A 1 80 ? -8.535 4.900 -5.731 1.00 93.69 80 PRO A N 1
ATOM 603 C CA . PRO A 1 80 ? -7.808 6.162 -5.836 1.00 93.69 80 PRO A CA 1
ATOM 604 C C . PRO A 1 80 ? -7.323 6.404 -7.275 1.00 93.69 80 PRO A C 1
ATOM 606 O O . PRO A 1 80 ? -7.276 5.493 -8.105 1.00 93.69 80 PRO A O 1
ATOM 609 N N . SER A 1 81 ? -6.970 7.651 -7.595 1.00 95.00 81 SER A N 1
ATOM 610 C CA . SER A 1 81 ? -6.355 7.978 -8.887 1.00 95.00 81 SER A CA 1
ATOM 611 C C . SER A 1 81 ? -4.866 7.615 -8.902 1.00 95.00 81 SER A C 1
ATOM 613 O O . SER A 1 81 ? -4.214 7.540 -7.859 1.00 95.00 81 SER A O 1
ATOM 615 N N . ALA A 1 82 ? -4.290 7.454 -10.095 1.00 95.75 82 ALA A N 1
ATOM 616 C CA . ALA A 1 82 ? -2.861 7.175 -10.244 1.00 95.75 82 ALA A CA 1
ATOM 617 C C . ALA A 1 82 ? -1.970 8.263 -9.616 1.00 95.75 82 ALA A C 1
ATOM 619 O O . ALA A 1 82 ? -0.962 7.950 -8.983 1.00 95.75 82 ALA A O 1
ATOM 620 N N . THR A 1 83 ? -2.343 9.537 -9.771 1.00 96.00 83 THR A N 1
ATOM 621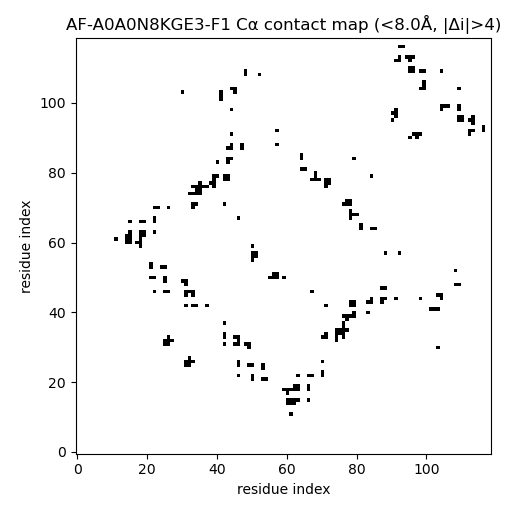 C CA . THR A 1 83 ? -1.634 10.676 -9.164 1.00 96.00 83 THR A CA 1
ATOM 622 C C . THR A 1 83 ? -1.669 10.593 -7.642 1.00 96.00 83 THR A C 1
ATOM 624 O O . THR A 1 83 ? -0.641 10.737 -6.990 1.00 96.00 83 THR A O 1
ATOM 627 N N . CYS A 1 84 ? -2.844 10.291 -7.092 1.00 95.38 84 CYS A N 1
ATOM 628 C CA . CYS A 1 84 ? -3.078 10.134 -5.664 1.00 95.38 84 CYS A CA 1
ATOM 629 C C . CYS A 1 84 ? -2.219 9.006 -5.069 1.00 95.38 84 CYS A C 1
ATOM 631 O O . CYS A 1 84 ? -1.505 9.234 -4.097 1.00 95.38 84 CYS A O 1
ATOM 633 N N . LEU A 1 85 ? -2.192 7.833 -5.707 1.00 97.88 85 LEU A N 1
ATOM 634 C CA . LEU A 1 85 ? -1.363 6.700 -5.285 1.00 97.88 85 LEU A CA 1
ATOM 635 C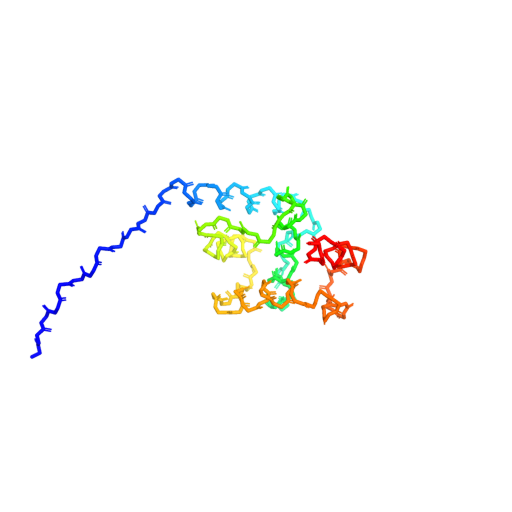 C . LEU A 1 85 ? 0.133 7.043 -5.256 1.00 97.88 85 LEU A C 1
ATOM 637 O O . LEU A 1 85 ? 0.808 6.797 -4.258 1.00 97.88 85 LEU A O 1
ATOM 641 N N . ARG A 1 86 ? 0.664 7.644 -6.328 1.00 97.94 86 ARG A N 1
ATOM 642 C CA . ARG A 1 86 ? 2.088 8.019 -6.390 1.00 97.94 86 ARG A CA 1
ATOM 643 C C . ARG A 1 86 ? 2.449 9.078 -5.355 1.00 97.94 86 ARG A C 1
ATOM 645 O O . ARG A 1 86 ? 3.505 8.972 -4.737 1.00 97.94 86 ARG A O 1
ATOM 652 N N . TRP A 1 87 ? 1.578 10.070 -5.170 1.00 97.44 87 TRP A N 1
ATOM 653 C CA . TRP A 1 87 ? 1.775 11.112 -4.170 1.00 97.44 87 TRP A CA 1
ATOM 654 C C . TRP A 1 87 ? 1.799 10.526 -2.759 1.00 97.44 87 TRP A C 1
ATOM 656 O O . TRP A 1 87 ? 2.737 10.796 -2.017 1.00 97.44 87 TRP A O 1
ATOM 666 N N . TYR A 1 88 ? 0.839 9.659 -2.419 1.00 97.56 88 TYR A N 1
ATOM 667 C CA . TYR A 1 88 ? 0.804 8.996 -1.116 1.00 97.56 88 TYR A CA 1
ATOM 668 C C . TYR A 1 88 ? 2.019 8.105 -0.878 1.00 97.56 88 TYR A C 1
ATOM 670 O O . TYR A 1 88 ? 2.580 8.161 0.208 1.00 97.56 88 TYR A O 1
ATOM 678 N N . ARG A 1 89 ? 2.489 7.355 -1.883 1.00 97.38 89 ARG A N 1
ATOM 679 C CA . ARG A 1 89 ? 3.728 6.572 -1.754 1.00 97.38 89 ARG A CA 1
ATOM 680 C C . ARG A 1 89 ? 4.934 7.470 -1.485 1.00 97.38 89 ARG A C 1
ATOM 682 O O . ARG A 1 89 ? 5.749 7.151 -0.633 1.00 97.38 89 ARG A O 1
ATOM 689 N N . SER A 1 90 ? 5.058 8.584 -2.213 1.00 96.62 90 SER A N 1
ATOM 690 C CA . SER A 1 90 ? 6.138 9.551 -1.972 1.00 96.62 90 SER A CA 1
ATOM 691 C C . SER A 1 90 ? 6.052 10.121 -0.562 1.00 96.62 90 SER A C 1
ATOM 693 O O . SER A 1 90 ? 7.031 10.106 0.163 1.00 96.62 90 SER A O 1
ATOM 695 N N . LYS A 1 91 ? 4.862 10.550 -0.133 1.00 96.38 91 LYS A N 1
ATOM 696 C CA . LYS A 1 91 ? 4.663 11.092 1.210 1.00 96.38 91 LYS A CA 1
ATOM 697 C C . LYS A 1 91 ? 4.890 10.072 2.317 1.00 96.38 91 LYS A C 1
ATOM 699 O O . LYS A 1 91 ? 5.438 10.451 3.338 1.00 96.38 91 LYS A O 1
ATOM 704 N N . LEU A 1 92 ? 4.517 8.810 2.120 1.00 95.44 92 LEU A N 1
ATOM 705 C CA . LEU A 1 92 ? 4.829 7.730 3.059 1.00 95.44 92 LEU A CA 1
ATOM 706 C C . LEU A 1 92 ? 6.327 7.464 3.150 1.00 95.44 92 LEU A C 1
ATOM 708 O O . LEU A 1 92 ? 6.781 7.033 4.192 1.00 95.44 92 LEU A O 1
ATOM 712 N N . ARG A 1 93 ? 7.089 7.704 2.083 1.00 94.44 93 ARG A N 1
ATOM 713 C CA . ARG A 1 93 ? 8.548 7.613 2.130 1.00 94.44 93 ARG A CA 1
ATOM 714 C C . ARG A 1 93 ? 9.163 8.783 2.902 1.00 94.44 93 ARG A C 1
ATOM 716 O O . ARG A 1 93 ? 10.106 8.575 3.645 1.00 94.44 93 ARG A O 1
ATOM 723 N N . ASP A 1 94 ? 8.641 9.991 2.695 1.00 93.94 94 ASP A N 1
ATOM 724 C CA . ASP A 1 94 ? 9.253 11.219 3.217 1.00 93.94 94 ASP A CA 1
ATOM 725 C C . ASP A 1 94 ? 8.781 11.580 4.639 1.00 93.94 94 ASP A C 1
ATOM 727 O O . ASP A 1 94 ? 9.482 12.274 5.365 1.00 93.94 94 ASP A O 1
ATOM 731 N N . SER A 1 95 ? 7.547 11.216 5.002 1.00 94.38 95 SER A N 1
ATOM 732 C CA . SER A 1 95 ? 6.933 11.530 6.298 1.00 94.38 95 SER A CA 1
ATOM 733 C C . SER A 1 95 ? 5.776 10.565 6.629 1.00 94.38 95 SER A C 1
ATOM 735 O O . SER A 1 95 ? 4.600 10.944 6.555 1.00 94.38 95 SER A O 1
ATOM 737 N N . PRO A 1 96 ? 6.070 9.302 6.984 1.00 94.19 96 PRO A N 1
ATOM 738 C CA . PRO A 1 96 ? 5.079 8.322 7.442 1.00 94.19 96 PRO A CA 1
ATOM 739 C C . PRO A 1 96 ? 4.126 8.843 8.525 1.00 94.19 96 PRO A C 1
ATOM 741 O O . PRO A 1 96 ? 2.910 8.633 8.441 1.00 94.19 96 PRO A O 1
ATOM 744 N N . ALA A 1 97 ? 4.648 9.582 9.511 1.00 93.62 97 ALA A N 1
ATOM 745 C CA . ALA A 1 97 ? 3.862 10.124 10.622 1.00 93.62 97 ALA A CA 1
ATOM 746 C C . ALA A 1 97 ? 2.694 11.035 10.183 1.00 93.62 97 ALA A C 1
ATOM 748 O O . ALA A 1 97 ? 1.693 11.139 10.899 1.00 93.62 97 ALA A O 1
ATOM 749 N N . TYR A 1 98 ? 2.759 11.630 8.983 1.00 94.25 98 TYR A N 1
ATOM 750 C CA . TYR A 1 98 ? 1.668 12.418 8.394 1.00 94.25 98 TYR A CA 1
ATOM 751 C C . TYR A 1 98 ? 0.336 11.645 8.341 1.00 94.25 98 TYR A C 1
ATOM 753 O O . TYR A 1 98 ? -0.742 12.240 8.404 1.00 94.25 98 TYR A O 1
ATOM 761 N N . PHE A 1 99 ? 0.390 10.312 8.261 1.00 95.81 99 PHE A N 1
ATOM 762 C CA . PHE A 1 99 ? -0.784 9.453 8.117 1.00 95.81 99 PHE A CA 1
ATOM 763 C C . PHE A 1 99 ? -1.343 8.898 9.431 1.00 95.81 99 PHE A C 1
ATOM 765 O O . PHE A 1 99 ? -2.356 8.202 9.398 1.00 95.81 99 PHE A O 1
ATOM 772 N N . ALA A 1 100 ? -0.774 9.236 10.593 1.00 93.25 100 ALA A N 1
ATOM 773 C CA . ALA A 1 100 ? -1.169 8.659 11.887 1.00 93.25 100 ALA A CA 1
ATOM 774 C C . ALA A 1 100 ? -2.644 8.905 12.290 1.00 93.25 100 ALA A C 1
ATOM 776 O O . ALA A 1 100 ? -3.175 8.240 13.186 1.00 93.25 100 ALA A O 1
ATOM 777 N N . GLY A 1 101 ? -3.313 9.874 11.655 1.00 91.81 101 GLY A N 1
ATOM 778 C CA . GLY A 1 101 ? -4.738 10.169 11.842 1.00 91.81 101 GLY A CA 1
ATOM 779 C C . GLY A 1 101 ? -5.683 9.459 10.864 1.00 91.81 101 GLY A C 1
ATOM 780 O O . GLY A 1 101 ? -6.900 9.605 10.981 1.00 91.81 101 GLY A O 1
ATOM 781 N N . MET A 1 102 ? -5.168 8.722 9.875 1.00 93.69 102 MET A N 1
ATOM 782 C CA . MET A 1 102 ? -6.013 8.034 8.901 1.00 93.69 102 MET A CA 1
ATOM 783 C C . MET A 1 102 ? -6.629 6.761 9.481 1.00 93.69 102 MET A C 1
ATOM 785 O O . MET A 1 102 ? -5.984 5.957 10.149 1.00 93.69 102 MET A O 1
ATOM 789 N N . ARG A 1 103 ? -7.912 6.555 9.176 1.00 91.62 103 ARG A N 1
ATOM 790 C CA . ARG A 1 103 ? -8.666 5.386 9.634 1.00 91.62 103 ARG A CA 1
ATOM 791 C C . ARG A 1 103 ? -8.117 4.100 9.012 1.00 91.62 103 ARG A C 1
ATOM 793 O O . ARG A 1 103 ? -8.003 4.011 7.790 1.00 91.62 103 ARG A O 1
ATOM 800 N N . GLY A 1 104 ? -7.912 3.090 9.856 1.00 86.00 104 GLY A N 1
ATOM 801 C CA . GLY A 1 104 ? -7.493 1.751 9.439 1.00 86.00 104 GLY A CA 1
ATOM 802 C C . GLY A 1 104 ? -5.996 1.623 9.161 1.00 86.00 104 GLY A C 1
ATOM 803 O O . GLY A 1 104 ? -5.607 0.663 8.505 1.00 86.00 104 GLY A O 1
ATOM 804 N N . LEU A 1 105 ? -5.187 2.583 9.620 1.00 90.00 105 LEU A N 1
ATOM 805 C CA . LEU A 1 105 ? -3.732 2.477 9.638 1.00 90.00 105 LEU A CA 1
ATOM 806 C C . LEU A 1 105 ? -3.236 2.209 11.049 1.00 90.00 105 LEU A C 1
ATOM 808 O O . LEU A 1 105 ? -3.656 2.867 12.002 1.00 90.00 105 LEU A O 1
ATOM 812 N N . ASP A 1 106 ? -2.314 1.262 11.139 1.00 90.31 106 ASP A N 1
ATOM 813 C CA . ASP A 1 106 ? -1.584 0.973 12.359 1.00 90.31 106 ASP A CA 1
ATOM 814 C C . ASP A 1 106 ? -0.440 1.980 12.533 1.00 90.31 106 ASP A C 1
ATOM 816 O O . ASP A 1 106 ? 0.361 2.206 11.622 1.00 90.31 106 AS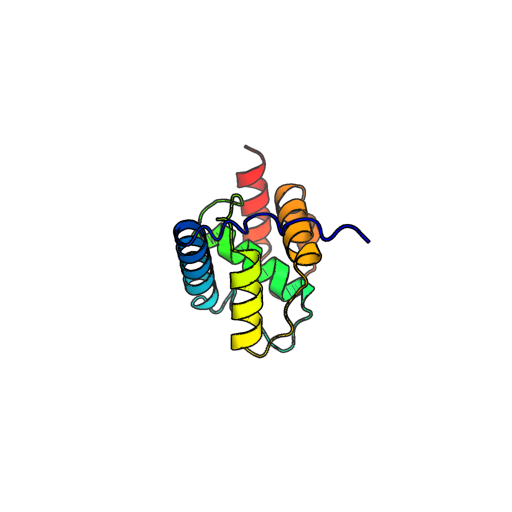P A O 1
ATOM 820 N N . ARG A 1 107 ? -0.378 2.599 13.712 1.00 92.25 107 ARG A N 1
ATOM 821 C CA . ARG A 1 107 ? 0.664 3.572 14.053 1.00 92.25 107 ARG A CA 1
ATOM 822 C C . ARG A 1 107 ? 2.021 2.908 14.221 1.00 92.25 107 ARG A C 1
ATOM 824 O O . ARG A 1 107 ? 3.021 3.546 13.907 1.00 92.25 107 ARG A O 1
ATOM 831 N N . GLU A 1 108 ? 2.052 1.659 14.673 1.00 93.50 108 GLU A N 1
ATOM 832 C CA . GLU A 1 108 ? 3.293 0.903 14.832 1.00 93.50 108 GLU A CA 1
ATOM 833 C C . GLU A 1 108 ? 3.921 0.618 13.466 1.00 93.50 108 GLU A C 1
ATOM 835 O O . GLU A 1 108 ? 5.115 0.841 13.284 1.00 93.50 108 GLU A O 1
ATOM 840 N N . LEU A 1 109 ? 3.109 0.269 12.459 1.00 93.62 109 LEU A N 1
ATOM 841 C CA . LEU A 1 109 ? 3.597 0.097 11.086 1.00 93.62 109 LEU A CA 1
ATOM 842 C C . LEU A 1 109 ? 4.141 1.404 10.501 1.00 93.62 109 LEU A C 1
ATOM 844 O O . LEU A 1 109 ? 5.172 1.391 9.841 1.00 93.62 109 LEU A O 1
ATOM 848 N N . LEU A 1 110 ? 3.485 2.543 10.751 1.00 95.12 110 LEU A N 1
ATOM 849 C CA . LEU A 1 110 ? 3.997 3.843 10.297 1.00 95.12 110 LEU A CA 1
ATOM 850 C C . LEU A 1 110 ? 5.328 4.203 10.972 1.00 95.12 110 LEU A C 1
ATOM 852 O O . LEU A 1 110 ? 6.221 4.717 10.303 1.00 95.12 110 LEU A O 1
ATOM 856 N N . ALA A 1 111 ? 5.468 3.920 12.270 1.00 94.50 111 ALA A N 1
ATOM 857 C CA . ALA A 1 111 ? 6.715 4.133 12.997 1.00 94.50 111 ALA A CA 1
ATOM 858 C C . ALA A 1 111 ? 7.840 3.224 12.479 1.00 94.50 111 ALA A C 1
ATOM 860 O O . ALA A 1 111 ? 8.974 3.680 12.352 1.00 94.50 111 ALA A O 1
ATOM 861 N N . GLN A 1 112 ? 7.528 1.973 12.130 1.00 94.38 112 GLN A N 1
ATOM 862 C CA . GLN A 1 112 ? 8.503 1.061 11.537 1.00 94.38 112 GLN A CA 1
ATOM 863 C C . GLN A 1 112 ? 8.930 1.520 10.139 1.00 94.38 112 GLN A C 1
ATOM 865 O O . GLN A 1 112 ? 10.120 1.525 9.845 1.00 94.38 112 GLN A O 1
ATOM 870 N N . ILE A 1 113 ? 7.992 1.981 9.301 1.00 94.31 113 ILE A N 1
ATOM 871 C CA . ILE A 1 113 ? 8.341 2.577 8.004 1.00 94.31 113 ILE A CA 1
ATOM 872 C C . ILE A 1 113 ? 9.327 3.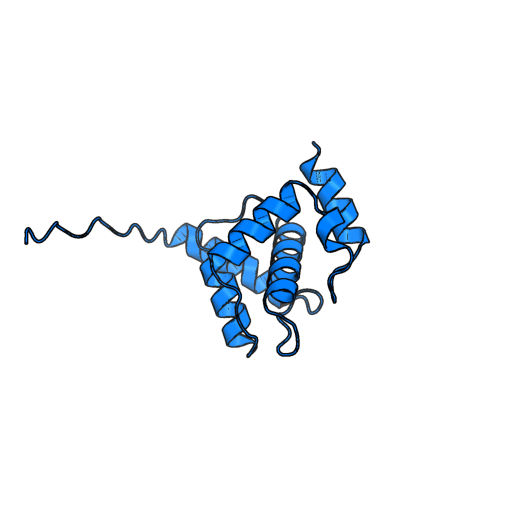725 8.220 1.00 94.31 113 ILE A C 1
ATOM 874 O O . ILE A 1 113 ? 10.366 3.735 7.579 1.00 94.31 113 ILE A O 1
ATOM 878 N N . GLU A 1 114 ? 9.039 4.660 9.131 1.00 93.00 114 GLU A N 1
ATOM 879 C CA . GLU A 1 114 ? 9.918 5.804 9.423 1.00 93.00 114 GLU A CA 1
ATOM 880 C C . GLU A 1 114 ? 11.351 5.373 9.757 1.00 93.00 114 GLU A C 1
ATOM 882 O O . GLU A 1 114 ? 12.303 5.977 9.263 1.00 93.00 114 GLU A O 1
ATOM 887 N N . GLN A 1 115 ? 11.508 4.305 10.543 1.00 91.25 115 GLN A N 1
ATOM 888 C CA . GLN A 1 115 ? 12.817 3.742 10.869 1.00 91.25 115 GLN A CA 1
ATOM 889 C C . GLN A 1 115 ? 13.513 3.164 9.631 1.00 91.25 115 GLN A C 1
ATOM 891 O O . GLN A 1 115 ? 14.692 3.434 9.423 1.00 91.25 115 GLN A O 1
ATOM 896 N N . ASP A 1 116 ? 12.785 2.435 8.788 1.00 87.88 116 ASP A N 1
ATOM 897 C CA . ASP A 1 116 ? 13.344 1.716 7.641 1.00 87.88 116 ASP A CA 1
ATOM 898 C C . ASP A 1 116 ? 13.711 2.631 6.460 1.00 87.88 116 ASP A C 1
ATOM 900 O O . ASP A 1 116 ? 14.668 2.346 5.743 1.00 87.88 116 ASP A O 1
ATOM 904 N N . VAL A 1 117 ? 12.973 3.727 6.226 1.00 78.19 117 VAL A N 1
ATOM 905 C CA . VAL A 1 117 ? 13.304 4.703 5.159 1.00 78.19 117 VAL A CA 1
ATOM 906 C C . VAL A 1 117 ? 14.300 5.785 5.577 1.00 78.19 117 VAL A C 1
ATOM 908 O O . VAL A 1 117 ? 14.792 6.495 4.700 1.00 78.19 117 VAL A O 1
ATOM 911 N N . SER A 1 118 ? 14.609 5.914 6.870 1.00 68.25 118 SER A N 1
ATOM 912 C CA . SER A 1 118 ? 15.608 6.873 7.374 1.00 68.25 118 SER A CA 1
ATOM 913 C C . SER A 1 118 ? 17.060 6.386 7.255 1.00 68.25 118 SER A C 1
ATOM 915 O O . SER A 1 118 ? 17.976 7.153 7.557 1.00 68.25 118 SER A O 1
ATOM 917 N N . VAL A 1 119 ? 17.273 5.132 6.840 1.00 53.03 119 VAL A N 1
ATOM 918 C CA . VAL A 1 119 ? 18.591 4.506 6.621 1.00 53.03 119 VAL A CA 1
ATOM 919 C C . VAL A 1 119 ? 19.013 4.645 5.160 1.00 53.03 119 VAL A C 1
ATOM 921 O O . VAL A 1 119 ? 20.190 5.003 4.931 1.00 53.03 119 VAL A O 1
#

Foldseek 3Di:
DDPPPDDDDPPPVVLQVQLLVLLVVLLVPPLLNADAPDDQLLNLLSSCLSSCVSPVDLPHGPNNLVSSQVSCVVNNHDHDDSVSNVVSSVCLLVPLVVCVPRPSDDPVSSVVSVVSSVD